Protein AF-A0A5B7JB09-F1 (afdb_monomer)

Solvent-accessible surface area (backbone atoms only — not comparable to full-atom values): 8933 Å² total; per-residue (Å²): 111,47,76,80,57,65,84,69,62,66,7,19,20,28,61,66,78,66,91,80,40,64,36,58,48,70,55,67,77,62,89,68,96,61,75,76,91,55,90,46,56,54,80,45,76,52,89,51,72,71,66,78,84,36,45,55,78,54,88,32,41,19,44,61,54,51,56,61,50,44,48,58,48,28,38,51,52,21,50,53,31,45,54,50,20,51,53,36,49,53,53,48,55,57,44,28,62,71,42,67,56,94,94,36,39,43,58,76,38,68,71,53,45,52,52,52,51,51,43,52,50,48,52,52,54,34,52,52,41,37,50,51,21,49,50,29,55,74,68,68,37,92,58,25,70,60,37,17,51,51,21,24,53,52,20,42,54,50,24,58,75,46,89

Radius of gyration: 22.45 Å; Cα contacts (8 Å, |Δi|>4): 204; chains: 1; bounding box: 53×42×62 Å

Foldseek 3Di:
DDACDDDDQQRDWDFDDDPPQPQWDWADFDDDPDPNVDTDIDIGGDVRDDDPVRTDDDGSCHSVVVLLVVLVVLLVVLVVLLVLLVVLLVVLVVQQCPDDDPRDGNCPDVVSVVLSVLSVVLSVVLVVLSVVLVVCSVVVNPCNSVSSVVSSVSSNVSSVVSD

Structure (mmCIF, N/CA/C/O backbone):
data_AF-A0A5B7JB09-F1
#
_entry.id   AF-A0A5B7JB09-F1
#
loop_
_atom_site.group_PDB
_atom_site.id
_atom_site.type_symbol
_atom_site.label_atom_id
_atom_site.label_alt_id
_atom_site.label_comp_id
_atom_site.label_asym_id
_atom_site.label_entity_id
_atom_site.label_seq_id
_atom_site.pdbx_PDB_ins_code
_atom_site.Cartn_x
_atom_site.Cartn_y
_atom_site.Cartn_z
_atom_site.occupancy
_atom_site.B_iso_or_equiv
_atom_site.auth_seq_id
_atom_site.auth_comp_id
_atom_site.auth_asym_id
_atom_site.auth_atom_id
_atom_site.pdbx_PDB_model_num
ATOM 1 N N . MET A 1 1 ? 11.828 -4.890 -14.920 1.00 96.81 1 MET A N 1
ATOM 2 C CA . MET A 1 1 ? 13.182 -4.344 -14.683 1.00 96.81 1 MET A CA 1
ATOM 3 C C . MET A 1 1 ? 14.190 -5.429 -15.004 1.00 96.81 1 MET A C 1
ATOM 5 O O . MET A 1 1 ? 14.079 -6.503 -14.429 1.00 96.81 1 MET A O 1
ATOM 9 N N . CYS A 1 2 ? 15.123 -5.179 -15.919 1.00 97.25 2 CYS A N 1
ATOM 10 C CA . CYS A 1 2 ? 16.160 -6.132 -16.330 1.00 97.25 2 CYS A CA 1
ATOM 11 C C . CYS A 1 2 ? 17.500 -5.409 -16.513 1.00 97.25 2 CYS A C 1
ATOM 13 O O . CYS A 1 2 ? 17.531 -4.186 -16.640 1.00 97.25 2 CYS A O 1
ATOM 15 N N . ARG A 1 3 ? 18.614 -6.144 -16.488 1.00 97.81 3 ARG A N 1
ATOM 16 C CA . ARG A 1 3 ? 19.945 -5.568 -16.709 1.00 97.81 3 ARG A CA 1
ATOM 17 C C . ARG A 1 3 ? 20.241 -5.515 -18.205 1.00 97.81 3 ARG A C 1
ATOM 19 O O . ARG A 1 3 ? 20.124 -6.538 -18.867 1.00 97.81 3 ARG A O 1
ATOM 26 N N . THR A 1 4 ? 20.632 -4.350 -18.704 1.00 97.38 4 THR A N 1
ATOM 27 C CA . THR A 1 4 ? 21.107 -4.167 -20.089 1.00 97.38 4 THR A CA 1
ATOM 28 C C . THR A 1 4 ? 22.538 -3.624 -20.140 1.00 97.38 4 THR A C 1
ATOM 30 O O . THR A 1 4 ? 23.240 -3.853 -21.115 1.00 97.38 4 THR A O 1
ATOM 33 N N . GLY A 1 5 ? 23.009 -2.993 -19.056 1.00 96.12 5 GLY A N 1
ATOM 34 C CA . GLY A 1 5 ? 24.381 -2.497 -18.922 1.00 96.12 5 GLY A CA 1
ATOM 35 C C . GLY A 1 5 ? 25.212 -3.230 -17.862 1.00 96.12 5 GLY A C 1
ATOM 36 O O . GLY A 1 5 ? 24.955 -4.381 -17.505 1.00 96.12 5 GLY A O 1
ATOM 37 N N . GLY A 1 6 ? 26.211 -2.524 -17.322 1.00 96.12 6 GLY A N 1
ATOM 38 C CA . GLY A 1 6 ? 27.115 -3.030 -16.284 1.00 96.12 6 GLY A CA 1
ATOM 39 C C . GLY A 1 6 ? 26.452 -3.295 -14.924 1.00 96.12 6 GLY A C 1
ATOM 40 O O . GLY A 1 6 ? 25.228 -3.273 -14.762 1.00 96.12 6 GLY A O 1
ATOM 41 N N . GLN A 1 7 ? 27.272 -3.565 -13.907 1.00 96.50 7 GLN A N 1
ATOM 42 C CA . GLN A 1 7 ? 26.787 -3.802 -12.545 1.00 96.50 7 GLN A CA 1
ATOM 43 C C . GLN A 1 7 ? 26.173 -2.539 -11.908 1.00 96.50 7 GLN A C 1
ATOM 45 O O . GLN A 1 7 ? 26.444 -1.408 -12.306 1.00 96.50 7 GLN A O 1
ATOM 50 N N . GLY A 1 8 ? 25.331 -2.746 -10.892 1.00 95.94 8 GLY A N 1
ATOM 51 C CA . GLY A 1 8 ? 24.698 -1.667 -10.129 1.00 95.94 8 GLY A CA 1
ATOM 52 C C . GLY A 1 8 ? 23.437 -1.059 -10.769 1.00 95.94 8 GLY A C 1
ATOM 53 O O . GLY A 1 8 ? 22.943 -1.573 -11.780 1.00 95.94 8 GLY A O 1
ATOM 54 N N . PRO A 1 9 ? 22.887 0.014 -10.158 1.00 96.88 9 PRO A N 1
ATOM 55 C CA . PRO A 1 9 ? 21.607 0.621 -10.546 1.00 96.88 9 PRO A CA 1
ATOM 56 C C . PRO A 1 9 ? 21.575 1.207 -11.961 1.00 96.88 9 PRO A C 1
ATOM 58 O O . PRO A 1 9 ? 20.558 1.100 -12.640 1.00 96.88 9 PRO A O 1
ATOM 61 N N . LYS A 1 10 ? 22.697 1.780 -12.421 1.00 96.75 10 LYS A N 1
ATOM 62 C CA . LYS A 1 10 ? 22.818 2.410 -13.750 1.00 96.75 10 LYS A CA 1
ATOM 63 C C . LYS A 1 10 ? 22.735 1.412 -14.911 1.00 96.75 10 LYS A C 1
ATOM 65 O O . LYS A 1 10 ? 22.532 1.822 -16.043 1.00 96.75 10 LYS A O 1
ATOM 70 N N . GLY A 1 11 ? 22.899 0.115 -14.643 1.00 97.56 11 GLY A N 1
ATOM 71 C CA . GLY A 1 11 ? 22.776 -0.936 -15.655 1.00 97.56 11 GLY A CA 1
ATOM 72 C C . GLY A 1 11 ? 21.367 -1.510 -15.808 1.00 97.56 11 GLY A C 1
ATOM 73 O O . GLY A 1 11 ? 21.202 -2.477 -16.548 1.00 97.56 11 GLY A O 1
ATOM 74 N N . ILE A 1 12 ? 20.368 -0.989 -15.082 1.00 98.50 12 ILE A N 1
ATOM 75 C CA . ILE A 1 12 ? 18.996 -1.516 -15.078 1.00 98.50 12 ILE A CA 1
ATOM 76 C C . ILE A 1 12 ? 18.100 -0.699 -16.007 1.00 98.50 12 ILE A C 1
ATOM 78 O O . ILE A 1 12 ? 18.045 0.521 -15.901 1.00 98.50 12 ILE A O 1
ATOM 82 N N . SER A 1 13 ? 17.313 -1.384 -16.829 1.00 98.38 13 SER A N 1
ATOM 83 C CA . SER A 1 13 ? 16.332 -0.807 -17.752 1.00 98.38 13 SER A CA 1
ATOM 84 C C . SER A 1 13 ? 14.913 -1.296 -17.438 1.00 98.38 13 SER A C 1
ATOM 86 O O . SER A 1 13 ? 14.705 -2.367 -16.849 1.00 98.38 13 SER A O 1
ATOM 88 N N . CYS A 1 14 ? 13.917 -0.488 -17.807 1.00 98.38 14 CYS A N 1
ATOM 89 C CA . CYS A 1 14 ? 12.506 -0.860 -17.757 1.00 98.38 14 CYS A CA 1
ATOM 90 C C . CYS A 1 14 ? 12.068 -1.307 -19.155 1.00 98.38 14 CYS A C 1
ATOM 92 O O . CYS A 1 14 ? 12.204 -0.542 -20.103 1.00 98.38 14 CYS A O 1
ATOM 94 N N . VAL A 1 15 ? 11.566 -2.535 -19.283 1.00 98.31 15 VAL A N 1
ATOM 95 C CA . VAL A 1 15 ? 11.165 -3.122 -20.569 1.00 98.31 15 VAL A CA 1
ATOM 96 C C . VAL A 1 15 ? 9.756 -3.678 -20.432 1.00 98.31 15 VAL A C 1
ATOM 98 O O . VAL A 1 15 ? 9.484 -4.442 -19.500 1.00 98.31 15 VAL A O 1
ATOM 101 N N . LEU A 1 16 ? 8.873 -3.281 -21.345 1.00 98.25 16 LEU A N 1
ATOM 102 C CA . LEU A 1 16 ? 7.534 -3.839 -21.483 1.00 98.25 16 LEU A CA 1
ATOM 103 C C . LEU A 1 16 ? 7.607 -5.188 -22.209 1.00 98.25 16 LEU A C 1
ATOM 105 O O . LEU A 1 16 ? 8.144 -5.277 -23.310 1.00 98.25 16 LEU A O 1
ATOM 109 N N . VAL A 1 17 ? 7.024 -6.231 -21.622 1.00 98.38 17 VAL A N 1
ATOM 110 C CA . VAL A 1 17 ? 6.913 -7.551 -22.259 1.00 98.38 17 VAL A CA 1
ATOM 111 C C . VAL A 1 17 ? 5.445 -7.932 -22.336 1.00 98.38 17 VAL A C 1
ATOM 113 O O . VAL A 1 17 ? 4.748 -7.941 -21.319 1.00 98.38 17 VAL A O 1
ATOM 116 N N . GLU A 1 18 ? 4.971 -8.219 -23.542 1.00 98.38 18 GLU A N 1
ATOM 117 C CA . GLU A 1 18 ? 3.579 -8.576 -23.780 1.00 98.38 18 GLU A CA 1
ATOM 118 C C . GLU A 1 18 ? 3.318 -10.038 -23.409 1.00 98.38 18 GLU A C 1
ATOM 120 O O . GLU A 1 18 ? 4.156 -10.928 -23.568 1.00 98.38 18 GLU A O 1
ATOM 125 N N . LYS A 1 19 ? 2.118 -10.322 -22.899 1.00 97.94 19 LYS A N 1
ATOM 126 C CA . LYS A 1 19 ? 1.724 -11.704 -22.631 1.00 97.94 19 LYS A CA 1
ATOM 127 C C . LYS A 1 19 ? 1.630 -12.466 -23.956 1.00 97.94 19 LYS A C 1
ATOM 129 O O . LYS A 1 19 ? 0.878 -12.069 -24.836 1.00 97.94 19 LYS A O 1
ATOM 134 N N . GLY A 1 20 ? 2.315 -13.604 -24.038 1.00 97.50 20 GLY A N 1
ATOM 135 C CA . GLY A 1 20 ? 2.352 -14.444 -25.239 1.00 97.50 20 GLY A CA 1
ATOM 136 C C . GLY A 1 20 ? 3.644 -14.315 -26.042 1.00 97.50 20 GLY A C 1
ATOM 137 O O . GLY A 1 20 ? 3.835 -15.092 -26.973 1.00 97.50 20 GLY A O 1
ATOM 138 N N . THR A 1 21 ? 4.552 -13.402 -25.670 1.00 98.50 21 THR A N 1
ATOM 139 C CA . THR A 1 21 ? 5.899 -13.361 -26.250 1.00 98.50 21 THR A CA 1
ATOM 140 C C . THR A 1 21 ? 6.590 -14.726 -26.085 1.00 98.50 21 THR A C 1
ATOM 142 O O . THR A 1 21 ? 6.640 -15.242 -24.965 1.00 98.50 21 THR A O 1
ATOM 145 N N . PRO A 1 22 ? 7.125 -15.335 -27.162 1.00 98.56 22 PRO A N 1
ATOM 146 C CA . PRO A 1 22 ? 7.878 -16.583 -27.061 1.00 98.56 22 PRO A CA 1
ATOM 147 C C . PRO A 1 22 ? 9.023 -16.461 -26.052 1.00 98.56 22 PRO A C 1
ATOM 149 O O . PRO A 1 22 ? 9.743 -15.466 -26.061 1.00 98.56 22 PRO A O 1
ATOM 152 N N . GLY A 1 23 ? 9.167 -17.457 -25.175 1.00 98.25 23 GLY A N 1
ATOM 153 C CA . GLY A 1 23 ? 10.137 -17.437 -24.076 1.00 98.25 23 GLY A CA 1
ATOM 154 C C . GLY A 1 23 ? 9.622 -16.837 -22.761 1.00 98.25 23 GLY A C 1
ATOM 155 O O . GLY A 1 23 ? 10.290 -16.966 -21.739 1.00 98.25 23 GLY A O 1
ATOM 156 N N . LEU A 1 24 ? 8.431 -16.222 -22.740 1.00 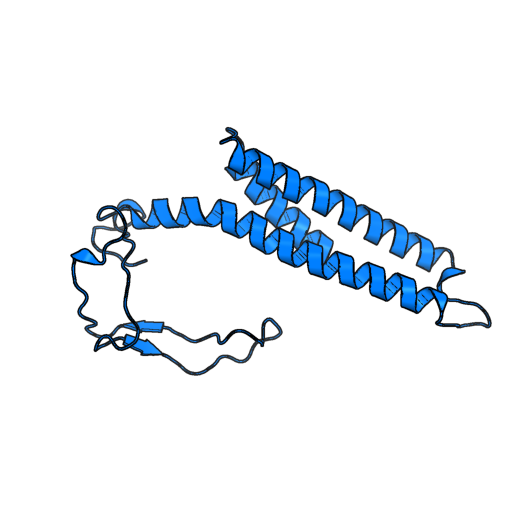98.69 24 LEU A N 1
ATOM 157 C CA . LEU A 1 24 ? 7.747 -15.811 -21.508 1.00 98.69 24 LEU A CA 1
ATOM 158 C C . LEU A 1 24 ? 6.837 -16.935 -20.997 1.00 98.69 24 LEU A C 1
ATOM 160 O O . LEU A 1 24 ? 5.905 -17.357 -21.684 1.00 98.69 24 LEU A O 1
ATOM 164 N N . SER A 1 25 ? 7.037 -17.366 -19.752 1.00 98.38 25 SER A N 1
ATOM 165 C CA . SER A 1 25 ? 6.182 -18.361 -19.097 1.00 98.38 25 SER A CA 1
ATOM 166 C C . SER A 1 25 ? 5.887 -18.016 -17.631 1.00 98.38 25 SER A C 1
ATOM 168 O O . SER A 1 25 ? 6.426 -17.062 -17.062 1.00 98.38 25 SER A O 1
ATOM 170 N N . PHE A 1 26 ? 4.963 -18.762 -17.017 1.00 98.50 26 PHE A N 1
ATOM 171 C CA . PHE A 1 26 ? 4.510 -18.525 -15.645 1.00 98.50 26 PHE A CA 1
ATOM 172 C C . PHE A 1 26 ? 4.528 -19.811 -14.825 1.00 98.50 26 PHE A C 1
ATOM 174 O O . PHE A 1 26 ? 4.032 -20.846 -15.2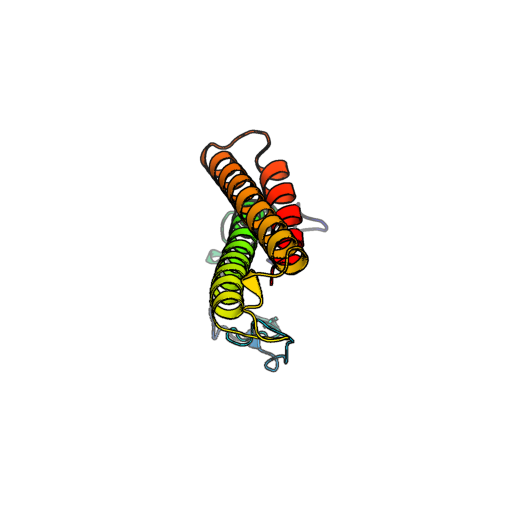69 1.00 98.50 26 PHE A O 1
ATOM 181 N N . GLY A 1 27 ? 5.022 -19.716 -13.591 1.00 98.00 27 GLY A N 1
ATOM 182 C CA . GLY A 1 27 ? 5.006 -20.823 -12.639 1.00 98.00 27 GLY A CA 1
ATOM 183 C C . GLY A 1 27 ? 3.609 -21.156 -12.094 1.00 98.00 27 GLY A C 1
ATOM 184 O O . GLY A 1 27 ? 2.573 -20.605 -12.499 1.00 98.00 27 GLY A O 1
ATOM 185 N N . LYS A 1 28 ? 3.582 -22.059 -11.107 1.00 97.94 28 LYS A N 1
ATOM 186 C CA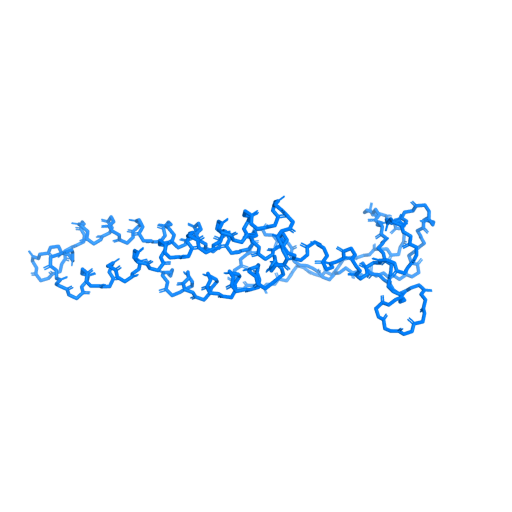 . LYS A 1 28 ? 2.356 -22.415 -10.378 1.00 97.94 28 LYS A CA 1
ATOM 187 C C . LYS A 1 28 ? 1.771 -21.209 -9.632 1.00 97.94 28 LYS A C 1
ATOM 189 O O . LYS A 1 28 ? 2.467 -20.246 -9.317 1.00 97.94 28 LYS A O 1
ATOM 194 N N . LYS A 1 29 ? 0.473 -21.277 -9.323 1.00 98.06 29 LYS A N 1
ATOM 195 C CA . LYS A 1 29 ? -0.184 -20.306 -8.435 1.00 98.06 29 LYS A CA 1
ATOM 196 C C . LYS A 1 29 ? 0.232 -20.577 -6.991 1.00 98.06 29 LYS A C 1
ATOM 198 O O . LYS A 1 29 ? -0.059 -21.650 -6.468 1.00 98.06 29 LYS A O 1
ATOM 203 N N . GLU A 1 30 ? 0.861 -19.596 -6.356 1.00 98.19 30 GLU A N 1
ATOM 204 C CA . GLU A 1 30 ? 1.324 -19.728 -4.977 1.00 98.19 30 GLU A CA 1
ATOM 205 C C . GLU A 1 30 ? 0.170 -19.676 -3.970 1.00 98.19 30 GLU A C 1
ATOM 207 O O . GLU A 1 30 ? -0.782 -18.896 -4.117 1.00 98.19 30 GLU A O 1
ATOM 212 N N . LYS A 1 31 ? 0.282 -20.501 -2.921 1.00 98.00 31 LYS A N 1
ATOM 213 C CA . LYS A 1 31 ? -0.584 -20.447 -1.737 1.00 98.00 31 LYS A CA 1
ATOM 214 C C . LYS A 1 31 ? -0.022 -19.407 -0.769 1.00 98.00 31 LYS A C 1
ATOM 216 O O . LYS A 1 31 ? 1.174 -19.402 -0.502 1.00 98.00 31 LYS A O 1
ATOM 221 N N . LYS A 1 32 ? -0.883 -18.524 -0.263 1.00 98.06 32 LYS A N 1
ATOM 222 C CA . LYS A 1 32 ? -0.509 -17.378 0.576 1.00 98.06 32 LYS A CA 1
ATOM 223 C C . LYS A 1 32 ? -1.410 -17.309 1.807 1.00 98.06 32 LYS A C 1
ATOM 225 O O . LYS A 1 32 ? -2.507 -17.857 1.789 1.00 98.06 32 LYS A O 1
ATOM 230 N N . VAL A 1 33 ? -0.960 -16.603 2.844 1.00 98.06 33 VAL A N 1
ATOM 231 C CA . VAL A 1 33 ? -1.765 -16.332 4.051 1.00 98.06 33 VAL A CA 1
ATOM 232 C C . VAL A 1 33 ? -2.965 -15.436 3.718 1.00 98.06 33 VAL A C 1
ATOM 234 O O . VAL A 1 33 ? -4.101 -15.759 4.048 1.00 98.06 33 VAL A O 1
ATOM 237 N N . GLY A 1 34 ? -2.722 -14.331 3.010 1.00 96.56 34 GLY A N 1
ATOM 238 C CA . GLY A 1 34 ? -3.739 -13.370 2.589 1.00 96.56 34 GLY A CA 1
ATOM 239 C C . GLY A 1 34 ? -3.546 -12.935 1.139 1.00 96.56 34 GLY A C 1
ATOM 240 O O . GLY A 1 34 ? -2.784 -13.546 0.387 1.00 96.56 34 GLY A O 1
ATOM 241 N N . TRP A 1 35 ? -4.245 -11.866 0.735 1.00 97.44 35 TRP A N 1
ATOM 242 C CA . TRP A 1 35 ? -4.184 -11.349 -0.641 1.00 97.44 35 TRP A CA 1
ATOM 243 C C . TRP A 1 35 ? -4.513 -12.456 -1.672 1.00 97.44 35 TRP A C 1
ATOM 245 O O . TRP A 1 35 ? -3.879 -12.598 -2.715 1.00 97.44 35 TRP A O 1
ATOM 255 N N . ASN A 1 36 ? -5.501 -13.301 -1.361 1.00 97.88 36 ASN A N 1
ATOM 256 C CA . ASN A 1 36 ? -5.815 -14.505 -2.142 1.00 97.88 36 ASN A CA 1
ATOM 257 C C . ASN A 1 36 ? -6.536 -14.216 -3.468 1.00 97.88 36 ASN A C 1
ATOM 259 O O . ASN A 1 36 ? -6.467 -15.030 -4.393 1.00 97.88 36 ASN A O 1
ATOM 263 N N . SER A 1 37 ? -7.177 -13.048 -3.576 1.00 97.94 37 SER A N 1
ATOM 264 C CA . SER A 1 37 ? -7.855 -12.590 -4.793 1.00 97.94 37 SER A CA 1
ATOM 265 C C . SER A 1 37 ? -6.892 -12.291 -5.942 1.00 97.94 37 SER A C 1
ATOM 267 O O . SER A 1 37 ? -7.301 -12.363 -7.097 1.00 97.94 37 SER A O 1
ATOM 269 N N . GLN A 1 38 ? -5.608 -12.030 -5.661 1.00 97.06 38 GLN A N 1
ATOM 270 C CA . GLN A 1 38 ? -4.609 -11.795 -6.703 1.00 97.06 38 GLN A CA 1
ATOM 271 C C . GLN A 1 38 ? -3.745 -13.045 -6.959 1.00 97.06 38 GLN A C 1
ATOM 273 O O . GLN A 1 38 ? -3.212 -13.654 -6.016 1.00 97.06 38 GLN A O 1
ATOM 278 N N . PRO A 1 39 ? -3.588 -13.469 -8.226 1.00 97.50 39 PRO A N 1
ATOM 279 C CA . PRO A 1 39 ? -2.714 -14.578 -8.570 1.00 97.50 39 PRO A CA 1
ATOM 280 C C . PRO A 1 39 ? -1.250 -14.160 -8.408 1.00 97.50 39 PRO A C 1
ATOM 282 O O . PRO A 1 39 ? -0.777 -13.244 -9.067 1.00 97.50 39 PRO A O 1
ATOM 285 N N . THR A 1 40 ? -0.520 -14.877 -7.560 1.00 98.31 40 THR A N 1
ATOM 286 C CA . THR A 1 40 ? 0.930 -14.705 -7.402 1.00 98.31 40 THR A CA 1
ATOM 287 C C . THR A 1 40 ? 1.610 -15.912 -8.020 1.00 98.31 40 THR A C 1
ATOM 289 O O . THR A 1 40 ? 1.228 -17.044 -7.714 1.00 98.31 40 THR A O 1
ATOM 292 N N . ARG A 1 41 ? 2.545 -15.666 -8.938 1.00 98.31 41 ARG A N 1
ATOM 293 C CA . ARG A 1 41 ? 3.268 -16.680 -9.712 1.00 98.31 41 ARG A CA 1
ATOM 294 C C . ARG A 1 41 ? 4.665 -16.160 -10.019 1.00 98.31 41 ARG A C 1
ATOM 296 O O . ARG A 1 41 ? 4.847 -14.949 -10.134 1.00 98.31 41 ARG A O 1
ATOM 303 N N . MET A 1 42 ? 5.618 -17.064 -10.214 1.00 97.94 42 MET A N 1
ATOM 304 C CA . MET A 1 42 ? 6.882 -16.704 -10.858 1.00 97.94 42 MET A CA 1
ATOM 305 C C . MET A 1 42 ? 6.629 -16.297 -12.313 1.00 97.94 42 MET A C 1
ATOM 307 O O . MET A 1 42 ? 5.805 -16.920 -12.988 1.00 97.94 42 MET A O 1
ATOM 311 N N . VAL A 1 43 ? 7.345 -15.275 -12.779 1.00 98.31 43 VAL A N 1
ATOM 312 C CA . VAL A 1 43 ? 7.413 -14.880 -14.191 1.00 98.31 43 VAL A CA 1
ATOM 313 C C . VAL A 1 43 ? 8.795 -15.272 -14.696 1.00 98.31 43 VAL A C 1
ATOM 315 O O . VAL A 1 43 ? 9.793 -14.869 -14.101 1.00 98.31 43 VAL A O 1
ATOM 318 N N . ILE A 1 44 ? 8.842 -16.100 -15.734 1.00 98.62 44 ILE A N 1
ATOM 319 C CA . ILE A 1 44 ? 10.057 -16.758 -16.221 1.00 98.62 44 ILE A CA 1
ATOM 320 C C . ILE A 1 44 ? 10.328 -16.276 -17.647 1.00 98.62 44 ILE A C 1
ATOM 322 O O . ILE A 1 44 ? 9.399 -16.170 -18.449 1.00 98.62 44 ILE A O 1
ATOM 326 N N . PHE A 1 45 ? 11.593 -15.979 -17.940 1.00 98.56 45 PHE A N 1
ATOM 327 C CA . PHE A 1 45 ? 12.061 -15.528 -19.248 1.00 98.56 45 PHE A CA 1
ATOM 328 C C . PHE A 1 45 ? 13.200 -16.444 -19.710 1.00 98.56 45 PHE A C 1
ATOM 330 O O . PHE A 1 45 ? 14.259 -16.458 -19.087 1.00 98.56 45 PHE A O 1
ATOM 337 N N . GLU A 1 46 ? 12.987 -17.180 -20.797 1.00 98.44 46 GLU A N 1
ATOM 338 C CA . GLU A 1 46 ? 13.956 -18.088 -21.425 1.00 98.44 46 GLU A CA 1
ATOM 339 C C . GLU A 1 46 ? 14.072 -17.721 -22.905 1.00 98.44 46 GLU A C 1
ATOM 341 O O . GLU A 1 46 ? 13.113 -17.883 -23.655 1.00 98.44 46 GLU A O 1
ATOM 346 N N . ASP A 1 47 ? 15.202 -17.133 -23.310 1.00 97.88 47 ASP A N 1
ATOM 347 C CA . ASP A 1 47 ? 15.428 -16.618 -24.673 1.00 97.88 47 ASP A CA 1
ATOM 348 C C . ASP A 1 47 ? 14.270 -15.750 -25.219 1.00 97.88 47 ASP A C 1
ATOM 350 O O . ASP A 1 47 ? 13.950 -15.736 -26.411 1.00 97.88 47 ASP A O 1
ATOM 354 N N . CYS A 1 48 ? 13.642 -14.986 -24.318 1.00 98.12 48 CYS A N 1
ATOM 355 C CA . CYS A 1 48 ? 12.473 -14.158 -24.596 1.00 98.12 48 CYS A CA 1
ATOM 356 C C . CYS A 1 48 ? 12.850 -12.916 -25.420 1.00 98.12 48 CYS A C 1
ATOM 358 O O . CYS A 1 48 ? 13.306 -11.907 -24.876 1.00 98.12 48 CYS A O 1
ATOM 360 N N . ARG A 1 49 ? 12.647 -12.971 -26.742 1.00 97.94 49 ARG A N 1
ATOM 361 C CA . ARG A 1 49 ? 12.945 -11.857 -27.659 1.00 97.94 49 ARG A CA 1
ATOM 362 C C . ARG A 1 49 ? 11.878 -10.766 -27.577 1.00 97.94 49 ARG A C 1
ATOM 364 O O . ARG A 1 49 ? 10.701 -11.031 -27.797 1.00 97.94 49 ARG A O 1
ATOM 371 N N . VAL A 1 50 ? 12.303 -9.530 -27.321 1.00 98.06 50 VAL A N 1
ATOM 372 C CA . VAL A 1 50 ? 11.428 -8.355 -27.178 1.00 98.06 50 VAL A CA 1
ATOM 373 C C . VAL A 1 50 ? 11.982 -7.201 -28.027 1.00 98.06 50 VAL A C 1
ATOM 375 O O . VAL A 1 50 ? 13.202 -7.016 -28.045 1.00 98.06 50 VAL A O 1
ATOM 378 N N . PRO A 1 51 ? 11.141 -6.417 -28.729 1.00 97.31 51 PRO A N 1
ATOM 379 C CA . PRO A 1 51 ? 11.600 -5.251 -29.481 1.00 97.31 51 PRO A CA 1
ATOM 380 C C . PRO A 1 51 ? 12.289 -4.211 -28.588 1.00 97.31 51 PRO A C 1
ATOM 382 O O . PRO A 1 51 ? 11.806 -3.899 -27.501 1.00 97.31 51 PRO A O 1
ATOM 385 N N . ALA A 1 52 ? 13.374 -3.599 -29.070 1.00 96.81 52 ALA A N 1
ATOM 386 C CA . ALA A 1 52 ? 14.058 -2.519 -28.348 1.00 96.81 52 ALA A CA 1
ATOM 387 C C . ALA A 1 52 ? 13.152 -1.291 -28.114 1.00 96.81 52 ALA A C 1
ATOM 389 O O . ALA A 1 52 ? 13.323 -0.570 -27.135 1.00 96.81 52 ALA A O 1
ATOM 390 N N . SER A 1 53 ? 12.141 -1.093 -28.967 1.00 97.69 53 SER A N 1
ATOM 391 C CA . SER A 1 53 ? 11.109 -0.061 -28.809 1.00 97.69 53 SER A CA 1
ATOM 392 C C . SER A 1 53 ? 10.253 -0.223 -27.549 1.00 97.69 53 SER A C 1
ATOM 394 O O . SER A 1 53 ? 9.580 0.723 -27.156 1.00 97.69 53 SER A O 1
ATOM 396 N N . ASN A 1 54 ? 10.274 -1.391 -26.898 1.00 98.12 54 ASN A N 1
ATOM 397 C CA . ASN A 1 54 ? 9.544 -1.631 -25.653 1.00 98.12 54 ASN A CA 1
ATOM 398 C C . ASN A 1 54 ? 10.291 -1.128 -24.407 1.00 98.12 54 ASN A C 1
ATOM 400 O O . ASN A 1 54 ? 9.810 -1.313 -23.283 1.00 98.12 54 ASN A O 1
ATOM 404 N N . ILE A 1 55 ? 11.470 -0.520 -24.572 1.00 97.81 55 ILE A N 1
ATOM 405 C CA . ILE A 1 55 ? 12.149 0.175 -23.479 1.00 97.81 55 ILE A CA 1
ATOM 406 C C . ILE A 1 55 ? 11.308 1.389 -23.072 1.00 97.81 55 ILE A C 1
ATOM 408 O O . ILE A 1 55 ? 10.977 2.247 -23.886 1.00 97.81 55 ILE A O 1
ATOM 412 N N . ILE A 1 56 ? 10.974 1.462 -21.784 1.00 97.69 56 ILE A N 1
ATOM 413 C CA . ILE A 1 56 ? 10.279 2.605 -21.194 1.00 97.69 56 ILE A CA 1
ATOM 414 C C . ILE A 1 56 ? 11.330 3.577 -20.659 1.00 97.69 56 ILE A C 1
ATOM 416 O O . ILE A 1 56 ? 12.066 3.248 -19.724 1.00 97.69 56 ILE A O 1
ATOM 420 N N . GLY A 1 57 ? 11.365 4.783 -21.228 1.00 96.06 57 GLY A N 1
ATOM 421 C CA . GLY A 1 57 ? 12.421 5.765 -20.975 1.00 96.06 57 GLY A CA 1
ATOM 422 C C . GLY A 1 57 ? 13.677 5.453 -21.789 1.00 96.06 57 GLY A C 1
ATOM 423 O O . GLY A 1 57 ? 13.587 4.938 -22.900 1.00 96.06 57 GLY A O 1
ATOM 424 N N . SER A 1 58 ? 14.851 5.767 -21.246 1.00 96.81 58 SER A N 1
ATOM 425 C CA . SER A 1 58 ? 16.135 5.400 -21.854 1.00 96.81 58 SER A CA 1
ATOM 426 C C . SER A 1 58 ? 16.753 4.170 -21.194 1.00 96.81 58 SER A C 1
ATOM 428 O O . SER A 1 58 ? 16.462 3.830 -20.041 1.00 96.81 58 SER A O 1
ATOM 430 N N . GLU A 1 59 ? 17.669 3.526 -21.912 1.00 97.06 59 GLU A N 1
ATOM 431 C CA . GLU A 1 59 ? 18.498 2.467 -21.351 1.00 97.06 59 GLU A CA 1
ATOM 432 C C . GLU A 1 59 ? 19.224 2.941 -20.073 1.00 97.06 59 GLU A C 1
ATOM 434 O O . GLU A 1 59 ? 19.692 4.077 -19.987 1.00 97.06 59 GLU A O 1
ATOM 439 N N . GLY A 1 60 ? 19.267 2.094 -19.040 1.00 96.88 60 GLY A N 1
ATOM 440 C CA . GLY A 1 60 ? 19.897 2.402 -17.750 1.00 96.88 60 GLY A CA 1
ATOM 441 C C . GLY A 1 60 ? 19.050 3.252 -16.789 1.00 96.88 60 GLY A C 1
ATOM 442 O O . GLY A 1 60 ? 19.456 3.479 -15.646 1.00 96.88 60 GLY A O 1
ATOM 443 N N . GLN A 1 61 ? 17.855 3.703 -17.195 1.00 97.44 61 GLN A N 1
ATOM 444 C CA . GLN A 1 61 ? 16.959 4.502 -16.342 1.00 97.44 61 GLN A CA 1
ATOM 445 C C . GLN A 1 61 ? 15.976 3.677 -15.496 1.00 97.44 61 GLN A C 1
ATOM 447 O O . GLN A 1 61 ? 15.222 4.238 -14.695 1.00 97.44 61 GLN A O 1
ATOM 452 N N . GLY A 1 62 ? 15.972 2.351 -15.626 1.00 97.38 62 GLY A N 1
ATOM 453 C CA . GLY A 1 62 ? 14.987 1.472 -14.994 1.00 97.38 62 GLY A CA 1
ATOM 454 C C . GLY A 1 62 ? 14.952 1.587 -13.470 1.00 97.38 62 GLY A C 1
ATOM 455 O O . GLY A 1 62 ? 13.873 1.624 -12.881 1.00 97.38 62 GLY A O 1
ATOM 456 N N . PHE A 1 63 ? 16.110 1.718 -12.817 1.00 96.31 63 PHE A N 1
ATOM 457 C CA . PHE A 1 63 ? 16.148 1.886 -11.361 1.00 96.31 63 PHE A CA 1
ATOM 458 C C . PHE A 1 63 ? 15.511 3.208 -10.907 1.00 96.31 63 PHE A C 1
ATOM 460 O O . PHE A 1 63 ? 14.735 3.222 -9.954 1.00 96.31 63 PHE A O 1
ATOM 467 N N . ASN A 1 64 ? 15.761 4.307 -11.622 1.00 94.44 64 ASN A N 1
ATOM 468 C CA . ASN A 1 64 ? 15.161 5.606 -11.308 1.00 94.44 64 ASN A CA 1
ATOM 469 C C . ASN A 1 64 ? 13.638 5.574 -11.483 1.00 94.44 64 ASN A C 1
ATOM 471 O O . ASN A 1 64 ? 12.911 6.108 -10.647 1.00 94.44 64 ASN A O 1
ATOM 475 N N . ILE A 1 65 ? 13.152 4.901 -12.531 1.00 95.88 65 ILE A N 1
ATOM 476 C CA . ILE A 1 65 ? 11.717 4.677 -12.749 1.00 95.88 65 ILE A CA 1
ATOM 477 C C . ILE A 1 65 ? 11.115 3.883 -11.578 1.00 95.88 65 ILE A C 1
ATOM 479 O O . ILE A 1 65 ? 10.091 4.292 -11.030 1.00 95.88 65 ILE A O 1
ATOM 483 N N . ALA A 1 66 ? 11.768 2.798 -11.138 1.00 94.94 66 ALA A N 1
ATOM 484 C CA . ALA A 1 66 ? 11.319 2.024 -9.975 1.00 94.94 66 ALA A CA 1
ATOM 485 C C . ALA A 1 66 ? 11.248 2.882 -8.703 1.00 94.94 66 ALA A C 1
ATOM 487 O O . ALA A 1 66 ? 10.262 2.811 -7.970 1.00 94.94 66 ALA A O 1
ATOM 488 N N . MET A 1 67 ? 12.268 3.705 -8.442 1.00 91.31 67 MET A N 1
ATOM 489 C CA . MET A 1 67 ? 12.312 4.555 -7.248 1.00 91.31 67 MET A CA 1
ATOM 490 C C . MET A 1 67 ? 11.236 5.639 -7.261 1.00 91.31 67 MET A C 1
ATOM 492 O O . MET A 1 67 ? 10.594 5.858 -6.235 1.00 91.31 67 MET A O 1
ATOM 496 N N . LYS A 1 68 ? 10.960 6.250 -8.420 1.00 88.75 68 LYS A N 1
ATOM 497 C CA . LYS A 1 68 ? 9.836 7.189 -8.566 1.00 88.75 68 LYS A CA 1
ATOM 498 C C . LYS A 1 68 ? 8.492 6.509 -8.294 1.00 88.75 68 LYS A C 1
ATOM 500 O O . LYS A 1 68 ? 7.670 7.050 -7.558 1.00 88.75 68 LYS A O 1
ATOM 505 N N . GLY A 1 69 ? 8.293 5.295 -8.811 1.00 93.00 69 GLY A N 1
ATOM 506 C CA . GLY A 1 69 ? 7.083 4.510 -8.544 1.00 93.00 69 GLY A CA 1
ATOM 507 C C . GLY A 1 69 ? 6.915 4.111 -7.072 1.00 93.00 69 GLY A C 1
ATOM 508 O O . GLY A 1 69 ? 5.789 3.982 -6.588 1.00 93.00 69 GLY A O 1
ATOM 509 N N . LEU A 1 70 ? 8.016 3.951 -6.330 1.00 95.38 70 LEU A N 1
ATOM 510 C CA . LEU A 1 70 ? 7.986 3.469 -4.949 1.00 95.38 70 LEU A CA 1
ATOM 511 C C . LEU A 1 70 ? 7.360 4.473 -3.970 1.00 95.38 70 LEU A C 1
ATOM 513 O O . LEU A 1 70 ? 6.698 4.046 -3.026 1.00 95.38 70 LEU A O 1
ATOM 517 N N . ASN A 1 71 ? 7.518 5.781 -4.189 1.00 94.00 71 ASN A N 1
ATOM 518 C CA . ASN A 1 71 ? 6.898 6.798 -3.329 1.00 94.00 71 ASN A CA 1
ATOM 519 C C . ASN A 1 71 ? 5.366 6.719 -3.388 1.00 94.00 71 ASN A C 1
ATOM 521 O O . ASN A 1 71 ? 4.717 6.585 -2.350 1.00 94.00 71 ASN A O 1
ATOM 525 N N . GLY A 1 72 ? 4.798 6.667 -4.597 1.00 95.50 72 GLY A N 1
ATOM 526 C CA . GLY A 1 72 ? 3.362 6.435 -4.780 1.00 95.50 72 GLY A CA 1
ATOM 527 C C . GLY A 1 72 ? 2.924 5.069 -4.242 1.00 95.50 72 GLY A C 1
ATOM 528 O O . GLY A 1 72 ? 1.930 4.965 -3.528 1.00 95.50 72 GLY A O 1
ATOM 529 N N . GLY A 1 73 ? 3.709 4.016 -4.495 1.00 97.75 73 GLY A N 1
ATOM 530 C CA . GLY A 1 73 ? 3.435 2.673 -3.975 1.00 97.75 73 GLY A CA 1
ATOM 531 C C . GLY A 1 73 ? 3.350 2.611 -2.444 1.00 97.75 73 GLY A C 1
ATOM 532 O O . GLY A 1 73 ? 2.467 1.945 -1.905 1.00 97.75 73 GLY A O 1
ATOM 533 N N . ARG A 1 74 ? 4.224 3.341 -1.739 1.00 98.50 74 ARG A N 1
ATOM 534 C CA . ARG A 1 74 ? 4.245 3.458 -0.270 1.00 98.50 74 ARG A CA 1
ATOM 535 C C . ARG A 1 74 ? 2.973 4.103 0.281 1.00 98.50 74 ARG A C 1
ATOM 537 O O . ARG A 1 74 ? 2.391 3.570 1.224 1.00 98.50 74 ARG A O 1
ATOM 544 N N . ILE A 1 75 ? 2.523 5.199 -0.325 1.00 98.44 75 ILE A N 1
ATOM 545 C CA . ILE A 1 75 ? 1.263 5.862 0.042 1.00 98.44 75 ILE A CA 1
ATOM 546 C C . ILE A 1 75 ? 0.072 4.938 -0.224 1.00 98.44 75 ILE A C 1
ATOM 548 O O . ILE A 1 75 ? -0.817 4.810 0.620 1.00 98.44 75 ILE A O 1
ATOM 552 N N . ASN A 1 76 ? 0.067 4.250 -1.366 1.00 98.44 76 ASN A N 1
ATOM 553 C CA . ASN A 1 76 ? -1.042 3.386 -1.759 1.00 98.44 76 ASN A CA 1
ATOM 554 C C . ASN A 1 76 ? -1.196 2.190 -0.812 1.00 98.44 76 ASN A C 1
ATOM 556 O O . ASN A 1 76 ? -2.300 1.932 -0.338 1.00 98.44 76 ASN A O 1
ATOM 560 N N . ILE A 1 77 ? -0.104 1.494 -0.469 1.00 98.56 77 ILE A N 1
ATOM 561 C CA . ILE A 1 77 ? -0.187 0.360 0.463 1.00 98.56 77 ILE A CA 1
ATOM 562 C C . ILE A 1 77 ? -0.566 0.809 1.880 1.00 98.56 77 ILE A C 1
ATOM 564 O O . ILE A 1 77 ? -1.370 0.144 2.530 1.00 98.56 77 ILE A O 1
ATOM 568 N N . ALA A 1 78 ? -0.062 1.962 2.335 1.00 98.62 78 ALA A N 1
ATOM 569 C CA . ALA A 1 78 ? -0.476 2.562 3.602 1.00 98.62 78 ALA A CA 1
ATOM 570 C C . ALA A 1 78 ? -1.980 2.880 3.606 1.00 98.62 78 ALA A C 1
ATOM 572 O O . ALA A 1 78 ? -2.679 2.598 4.575 1.00 98.62 78 ALA A O 1
ATOM 573 N N . SER A 1 79 ? -2.499 3.397 2.492 1.00 98.81 79 SER A N 1
ATOM 574 C CA . SER A 1 79 ? -3.925 3.692 2.327 1.00 98.81 79 SER A CA 1
ATOM 575 C C . SER A 1 79 ? -4.785 2.424 2.350 1.00 98.81 79 SER A C 1
ATOM 577 O O . SER A 1 79 ? -5.847 2.423 2.972 1.00 98.81 79 SER A O 1
ATOM 579 N N . CYS A 1 80 ? -4.322 1.320 1.748 1.00 98.62 80 CYS A N 1
ATOM 580 C CA . CYS A 1 80 ? -4.991 0.020 1.863 1.00 98.62 80 CYS A CA 1
ATOM 581 C C . CYS A 1 80 ? -5.057 -0.460 3.321 1.00 98.62 80 CYS A C 1
ATOM 583 O O . CYS A 1 80 ? -6.116 -0.896 3.771 1.00 98.62 80 CYS A O 1
ATOM 585 N N . SER A 1 81 ? -3.951 -0.354 4.067 1.00 98.62 81 SER A N 1
ATOM 586 C CA . SER A 1 81 ? -3.915 -0.704 5.493 1.00 98.62 81 SER A CA 1
ATOM 587 C C . SER A 1 81 ? -4.869 0.159 6.322 1.00 98.62 81 SER A C 1
ATOM 589 O O . SER A 1 81 ? -5.601 -0.377 7.149 1.00 98.62 81 SER A O 1
ATOM 591 N N . LEU A 1 82 ? -4.922 1.467 6.055 1.00 98.75 82 LEU A N 1
ATOM 592 C CA . LEU A 1 82 ? -5.854 2.384 6.709 1.00 98.75 82 LEU A CA 1
ATOM 593 C C . LEU A 1 82 ? -7.318 2.012 6.448 1.00 98.75 82 LEU A C 1
ATOM 595 O O . LEU A 1 82 ? -8.124 2.033 7.374 1.00 98.75 82 LEU A O 1
ATOM 599 N N . GLY A 1 83 ? -7.665 1.675 5.203 1.00 98.69 83 GLY A N 1
ATOM 600 C CA . GLY A 1 83 ? -9.020 1.248 4.852 1.00 98.69 83 GLY A CA 1
ATOM 601 C C . GLY A 1 83 ? -9.440 -0.015 5.607 1.00 98.69 83 GLY A C 1
ATOM 602 O O . GLY A 1 83 ? -10.533 -0.059 6.165 1.00 98.69 83 GLY A O 1
ATOM 603 N N . ALA A 1 84 ? -8.545 -1.005 5.690 1.00 98.62 84 ALA A N 1
ATOM 604 C CA . ALA A 1 84 ? -8.786 -2.218 6.466 1.00 98.62 84 ALA A CA 1
ATOM 605 C C . ALA A 1 84 ? -8.969 -1.915 7.964 1.00 98.62 84 ALA A C 1
ATOM 607 O O . ALA A 1 84 ? -9.950 -2.355 8.551 1.00 98.62 84 ALA A O 1
ATOM 608 N N . ALA A 1 85 ? -8.087 -1.111 8.566 1.00 98.69 85 ALA A N 1
ATOM 609 C CA . ALA A 1 85 ? -8.184 -0.750 9.982 1.00 98.69 85 ALA A CA 1
ATOM 610 C C . ALA A 1 85 ? -9.453 0.049 10.315 1.00 98.69 85 ALA A C 1
ATOM 612 O O . ALA A 1 85 ? -10.070 -0.193 11.351 1.00 98.69 85 ALA A O 1
ATOM 613 N N . GLN A 1 86 ? -9.873 0.966 9.434 1.00 98.69 86 GLN A N 1
ATOM 614 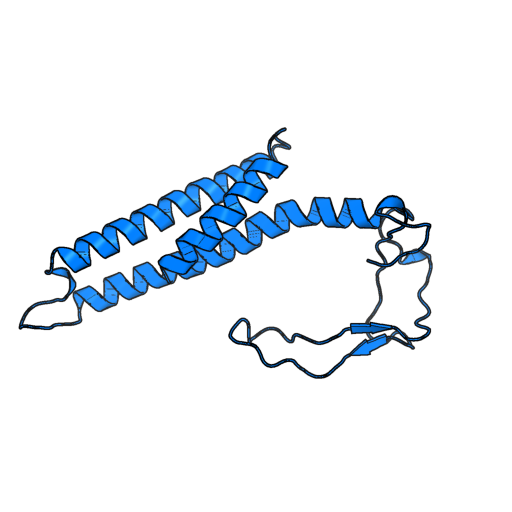C CA . GLN A 1 86 ? -11.132 1.699 9.588 1.00 98.69 86 GLN A CA 1
ATOM 615 C C . GLN A 1 86 ? -12.335 0.743 9.589 1.00 98.69 86 GLN A C 1
ATOM 617 O O . GLN A 1 86 ? -13.180 0.827 10.476 1.00 98.69 86 GLN A O 1
ATOM 622 N N . ALA A 1 87 ? -12.385 -0.200 8.645 1.00 98.69 87 ALA A N 1
ATOM 623 C CA . ALA A 1 87 ? -13.453 -1.196 8.608 1.00 98.69 87 ALA A CA 1
ATOM 624 C C . ALA A 1 87 ? -13.436 -2.103 9.855 1.00 98.69 87 ALA A C 1
ATOM 626 O O . ALA A 1 87 ? -14.490 -2.420 10.404 1.00 98.69 87 ALA A O 1
ATOM 627 N N . SER A 1 88 ? -12.249 -2.482 10.343 1.00 98.56 88 SER A N 1
ATOM 628 C CA . SER A 1 88 ? -12.106 -3.294 11.557 1.00 98.56 88 SER A CA 1
ATOM 629 C C . SER A 1 88 ? -12.645 -2.588 12.801 1.00 98.56 88 SER A C 1
ATOM 631 O O . SER A 1 88 ? -13.383 -3.203 13.571 1.00 98.56 88 SER A O 1
ATOM 633 N N . ILE A 1 89 ? -12.325 -1.304 13.010 1.00 98.25 89 ILE A N 1
ATOM 634 C CA . ILE A 1 89 ? -12.844 -0.571 14.174 1.00 98.25 89 ILE A CA 1
ATOM 635 C C . ILE A 1 89 ? -14.356 -0.342 14.082 1.00 98.25 89 ILE A C 1
ATOM 637 O O . ILE A 1 89 ? -15.040 -0.478 15.093 1.00 98.25 89 ILE A O 1
ATOM 641 N N . GLU A 1 90 ? -14.900 -0.054 12.897 1.00 98.44 90 GLU A N 1
ATOM 642 C CA . GLU A 1 90 ? -16.350 0.075 12.691 1.00 98.44 90 GLU A CA 1
ATOM 643 C C . GLU A 1 90 ? -17.073 -1.226 13.054 1.00 98.44 90 GLU A C 1
ATOM 645 O O . GLU A 1 90 ? -17.973 -1.226 13.898 1.00 98.44 90 GLU A O 1
ATOM 650 N N . ALA A 1 91 ? -16.597 -2.354 12.518 1.00 98.50 91 ALA A N 1
ATOM 651 C CA . ALA A 1 91 ? -17.140 -3.669 12.834 1.00 98.50 91 ALA A CA 1
ATOM 652 C C . ALA A 1 91 ? -17.015 -4.007 14.332 1.00 98.50 91 ALA A C 1
ATOM 654 O O . ALA A 1 91 ? -17.943 -4.560 14.928 1.00 98.50 91 ALA A O 1
ATOM 655 N N . ALA A 1 92 ? -15.892 -3.652 14.965 1.00 98.25 92 ALA A N 1
ATOM 656 C CA . ALA A 1 92 ? -15.686 -3.857 16.396 1.00 98.25 92 ALA A CA 1
ATOM 657 C C . ALA A 1 92 ? -16.670 -3.030 17.238 1.00 98.25 92 ALA A C 1
ATOM 659 O O . ALA A 1 92 ? -17.261 -3.561 18.179 1.00 98.25 92 ALA A O 1
ATOM 660 N N . VAL A 1 93 ? -16.881 -1.754 16.893 1.00 98.38 93 VAL A N 1
ATOM 661 C CA . VAL A 1 93 ? -17.837 -0.863 17.570 1.00 98.38 93 VAL A CA 1
ATOM 662 C C . VAL A 1 93 ? -19.258 -1.416 17.481 1.00 98.38 93 VAL A C 1
ATOM 664 O O . VAL A 1 93 ? -19.954 -1.469 18.500 1.00 98.38 93 VAL A O 1
ATOM 667 N N . ASP A 1 94 ? -19.682 -1.855 16.298 1.00 98.44 94 ASP A N 1
ATOM 668 C CA . ASP A 1 94 ? -21.009 -2.441 16.101 1.00 98.44 94 ASP A CA 1
ATOM 669 C C . ASP A 1 94 ? -21.171 -3.725 16.916 1.00 98.44 94 ASP A C 1
ATOM 671 O O . ASP A 1 94 ? -22.157 -3.892 17.643 1.00 98.44 94 ASP A O 1
ATOM 675 N N . TYR A 1 95 ? -20.157 -4.594 16.896 1.00 98.56 95 TYR A N 1
ATOM 676 C CA . TYR A 1 95 ? -20.168 -5.839 17.654 1.00 98.56 95 TYR A CA 1
ATOM 677 C C . TYR A 1 95 ? -20.267 -5.612 19.167 1.00 98.56 95 TYR A C 1
ATOM 679 O O . TYR A 1 95 ? -21.093 -6.243 19.833 1.00 98.56 95 TYR A O 1
ATOM 687 N N . VAL A 1 96 ? -19.467 -4.706 19.744 1.00 98.44 96 VAL A N 1
ATOM 688 C CA . VAL A 1 96 ? -19.447 -4.521 21.207 1.00 98.44 96 VAL A CA 1
ATOM 689 C C . VAL A 1 96 ? -20.726 -3.885 21.754 1.00 98.44 96 VAL A C 1
ATOM 691 O O . VAL A 1 96 ? -21.028 -4.052 22.938 1.00 98.44 96 VAL A O 1
ATOM 694 N N . LYS A 1 97 ? -21.485 -3.166 20.917 1.00 98.25 97 LYS A N 1
ATOM 695 C CA . LYS A 1 97 ? -22.781 -2.582 21.292 1.00 98.25 97 LYS A CA 1
ATOM 696 C C . LYS A 1 97 ? -23.871 -3.644 21.419 1.00 98.25 97 LYS A C 1
ATOM 698 O O . LYS A 1 97 ? -24.723 -3.532 22.299 1.00 98.25 97 LYS A O 1
ATOM 703 N N . VAL A 1 98 ? -23.844 -4.672 20.569 1.00 98.12 98 VAL A N 1
ATOM 704 C CA . VAL A 1 98 ? -24.879 -5.721 20.543 1.00 98.12 98 VAL A CA 1
ATOM 705 C C . VAL A 1 98 ? -24.504 -6.946 21.374 1.00 98.12 98 VAL A C 1
ATOM 707 O O . VAL A 1 98 ? -25.373 -7.579 21.979 1.00 98.12 98 VAL A O 1
ATOM 710 N N . ARG A 1 99 ? -23.212 -7.285 21.456 1.00 98.38 99 ARG A N 1
ATOM 711 C CA . ARG A 1 99 ? -22.744 -8.450 22.206 1.00 98.38 99 ARG A CA 1
ATOM 712 C C . ARG A 1 99 ? -22.830 -8.196 23.707 1.00 98.38 99 ARG A C 1
ATOM 714 O O . ARG A 1 99 ? -22.279 -7.222 24.212 1.00 98.38 99 ARG A O 1
ATOM 721 N N . LYS A 1 100 ? -23.450 -9.128 24.436 1.00 98.19 100 LYS A N 1
ATOM 722 C CA . LYS A 1 100 ? -23.564 -9.091 25.901 1.00 98.19 100 LYS A CA 1
ATOM 723 C C . LYS A 1 100 ? -22.757 -10.208 26.564 1.00 98.19 100 LYS A C 1
ATOM 725 O O . LYS A 1 100 ? -22.751 -11.346 26.089 1.00 98.19 100 LYS A O 1
ATOM 730 N N . GLN A 1 101 ? -22.104 -9.884 27.675 1.00 97.94 101 GLN A N 1
ATOM 731 C CA . GLN A 1 101 ? -21.488 -10.820 28.622 1.00 97.94 101 GLN A CA 1
ATOM 732 C C . GLN A 1 101 ? -21.652 -10.270 30.036 1.00 97.94 101 GLN A C 1
ATOM 734 O O . GLN A 1 101 ? -21.695 -9.055 30.220 1.00 97.94 101 GLN A O 1
ATOM 739 N N . PHE A 1 102 ? -21.783 -11.158 31.026 1.00 97.50 102 PHE A N 1
ATOM 740 C CA . PHE A 1 102 ? -22.066 -10.765 32.414 1.00 97.50 102 PHE A CA 1
ATOM 741 C C . PHE A 1 102 ? -23.259 -9.791 32.500 1.00 97.50 102 PHE A C 1
ATOM 743 O O . PHE A 1 102 ? -23.201 -8.750 33.149 1.00 97.50 102 PHE A O 1
ATOM 750 N N . SER A 1 103 ? -24.323 -10.117 31.754 1.00 96.69 103 SER A N 1
ATOM 751 C CA . SER A 1 103 ? -25.599 -9.387 31.695 1.00 96.69 103 SER A CA 1
ATOM 752 C C . SER A 1 103 ? -25.551 -7.938 31.191 1.00 96.69 103 SER A C 1
ATOM 754 O O . SER A 1 103 ? -26.561 -7.242 31.265 1.00 96.69 103 SER A O 1
ATOM 756 N N . LYS A 1 104 ? -24.437 -7.477 30.607 1.00 97.44 104 LYS A N 1
ATOM 757 C CA . LYS A 1 104 ? -24.330 -6.129 30.026 1.00 97.44 104 LYS A CA 1
ATOM 758 C C . LYS A 1 104 ? -23.601 -6.122 28.675 1.00 97.44 104 LYS A C 1
ATOM 760 O O . LYS A 1 104 ? -22.869 -7.069 28.376 1.00 97.44 104 LYS A O 1
ATOM 765 N N . PRO A 1 105 ? -23.816 -5.105 27.820 1.00 98.25 105 PRO A N 1
ATOM 766 C CA . PRO A 1 105 ? -23.083 -4.970 26.562 1.00 98.25 105 PRO A CA 1
ATOM 767 C C . PRO A 1 105 ? -21.573 -4.866 26.788 1.00 98.25 105 PRO A C 1
ATOM 769 O O . PRO A 1 105 ? -21.140 -4.248 27.765 1.00 98.25 105 PRO A O 1
ATOM 772 N N . LEU A 1 106 ? -20.768 -5.408 25.871 1.00 98.50 106 LEU A N 1
ATOM 773 C CA . LEU A 1 106 ? -19.307 -5.289 25.936 1.00 98.50 106 LEU A CA 1
ATOM 774 C C . LEU A 1 106 ? -18.851 -3.819 25.918 1.00 98.50 106 LEU A C 1
ATOM 776 O O . LEU A 1 106 ? -17.883 -3.463 26.582 1.00 98.50 106 LEU A O 1
ATOM 780 N N . SER A 1 107 ? -19.599 -2.939 25.250 1.00 98.19 107 SER A N 1
ATOM 781 C CA . SER A 1 107 ? -19.341 -1.494 25.231 1.00 98.19 107 SER A CA 1
ATOM 782 C C . SER A 1 107 ? -19.445 -0.805 26.600 1.00 98.19 107 SER A C 1
ATOM 784 O O . SER A 1 107 ? -18.969 0.318 26.744 1.00 98.19 107 SER A O 1
ATOM 786 N N . SER A 1 108 ? -20.045 -1.445 27.611 1.00 98.00 108 SER A N 1
ATOM 787 C CA . SER A 1 108 ? -20.163 -0.895 28.973 1.00 98.00 108 SER A CA 1
ATOM 788 C C . SER A 1 108 ? -18.948 -1.174 29.868 1.00 98.00 108 SER A C 1
ATOM 790 O O . SER A 1 108 ? -18.881 -0.672 30.990 1.00 98.00 108 SER A O 1
ATOM 792 N N . PHE A 1 109 ? -17.997 -1.996 29.416 1.00 98.38 109 PHE A N 1
ATOM 793 C CA . PHE A 1 109 ? -16.776 -2.279 30.165 1.00 98.38 109 PHE A CA 1
ATOM 794 C C . PHE A 1 109 ? -15.697 -1.251 29.813 1.00 98.38 109 PHE A C 1
ATOM 796 O O . PHE A 1 109 ? -15.343 -1.088 28.646 1.00 98.38 109 PHE A O 1
ATOM 803 N N . GLN A 1 110 ? -15.125 -0.602 30.829 1.00 98.25 110 GLN A N 1
ATOM 804 C CA . GLN A 1 110 ? -14.119 0.451 30.650 1.00 98.25 110 GLN A CA 1
ATOM 805 C C . GLN A 1 110 ? -12.898 -0.019 29.843 1.00 98.25 110 GLN A C 1
ATOM 807 O O . GLN A 1 110 ? -12.448 0.689 28.950 1.00 98.25 110 GLN A O 1
ATOM 812 N N . ASN A 1 111 ? -12.409 -1.241 30.082 1.00 97.69 111 ASN A N 1
ATOM 813 C CA . ASN A 1 111 ? -11.280 -1.793 29.327 1.00 97.69 111 ASN A CA 1
ATOM 814 C C . ASN A 1 111 ? -11.575 -1.895 27.815 1.00 97.69 111 ASN A C 1
ATOM 816 O O . ASN A 1 111 ? -10.732 -1.575 26.983 1.00 97.69 111 ASN A O 1
ATOM 820 N N . THR A 1 112 ? -12.800 -2.284 27.445 1.00 98.06 112 THR A N 1
ATOM 821 C CA . THR A 1 112 ? -13.232 -2.312 26.039 1.00 98.06 112 THR A CA 1
ATOM 822 C C . THR A 1 112 ? -13.278 -0.905 25.448 1.00 98.06 112 THR A C 1
ATOM 824 O O . THR A 1 112 ? -12.827 -0.701 24.325 1.00 98.06 112 THR A O 1
ATOM 827 N N . GLN A 1 113 ? -13.772 0.077 26.206 1.00 98.38 113 GLN A N 1
ATOM 828 C CA . GLN A 1 113 ? -13.797 1.478 25.774 1.00 98.38 113 GLN A CA 1
ATOM 829 C C . GLN A 1 113 ? -12.382 2.034 25.561 1.00 98.38 113 GLN A C 1
ATOM 831 O O . GLN A 1 113 ? -12.144 2.693 24.553 1.00 98.38 113 GLN A O 1
ATOM 836 N N . PHE A 1 114 ? -11.435 1.724 26.453 1.00 98.44 114 PHE A N 1
ATOM 837 C CA . PHE A 1 114 ? -10.032 2.130 26.314 1.00 98.44 114 PHE A CA 1
ATOM 838 C C . PHE A 1 114 ? -9.397 1.548 25.057 1.00 98.44 114 PHE A C 1
ATOM 840 O O . PHE A 1 114 ? -8.776 2.283 24.292 1.00 98.44 114 PHE A O 1
ATOM 847 N N . ARG A 1 115 ? -9.625 0.258 24.784 1.00 98.12 115 ARG A N 1
ATOM 848 C CA . ARG A 1 115 ? -9.100 -0.363 23.567 1.00 98.12 115 ARG A CA 1
ATOM 849 C C . ARG A 1 115 ? -9.662 0.283 22.299 1.00 98.12 115 ARG A C 1
ATOM 851 O O . ARG A 1 115 ? -8.911 0.545 21.365 1.00 98.12 115 ARG A O 1
ATOM 858 N N . LEU A 1 116 ? -10.962 0.578 22.269 1.00 98.31 116 LEU A N 1
ATOM 859 C CA . LEU A 1 116 ? -11.581 1.272 21.135 1.00 98.31 116 LEU A CA 1
ATOM 860 C C . LEU A 1 116 ? -11.062 2.707 20.977 1.00 98.31 116 LEU A C 1
ATOM 862 O O . LEU A 1 116 ? -10.879 3.162 19.850 1.00 98.31 116 LEU A O 1
ATOM 866 N N . ALA A 1 117 ? -10.794 3.406 22.082 1.00 98.50 117 ALA A N 1
ATOM 867 C CA . ALA A 1 117 ? -10.201 4.739 22.052 1.00 98.50 117 ALA A CA 1
ATOM 868 C C . ALA A 1 117 ? -8.773 4.719 21.476 1.00 98.50 117 ALA A C 1
ATOM 870 O O . ALA A 1 117 ? -8.453 5.547 20.621 1.00 98.50 117 ALA A O 1
ATOM 871 N N . GLU A 1 118 ? -7.940 3.747 21.867 1.00 98.38 118 GLU A N 1
ATOM 872 C CA . GLU A 1 118 ? -6.620 3.513 21.260 1.00 98.38 118 GLU A CA 1
ATOM 873 C C . GLU A 1 118 ? -6.733 3.253 19.757 1.00 98.38 118 GLU A C 1
ATOM 875 O O . GLU A 1 118 ? -6.111 3.952 18.960 1.00 98.38 118 GLU A O 1
ATOM 880 N N . MET A 1 119 ? -7.573 2.292 19.357 1.00 98.56 119 MET A N 1
ATOM 881 C CA . MET A 1 119 ? -7.771 1.952 17.946 1.00 98.56 119 MET A CA 1
ATOM 882 C C . MET A 1 119 ? -8.207 3.177 17.132 1.00 98.56 119 MET A C 1
ATOM 884 O O . MET A 1 119 ? -7.674 3.428 16.052 1.00 98.56 119 MET A O 1
ATOM 888 N N . GLY A 1 120 ? -9.152 3.965 17.655 1.00 98.56 120 GLY A N 1
ATOM 889 C CA . GLY A 1 120 ? -9.637 5.175 16.992 1.00 98.56 120 GLY A CA 1
ATOM 890 C C . GLY A 1 120 ? -8.544 6.230 16.844 1.00 98.56 120 GLY A C 1
ATOM 891 O O . GLY A 1 120 ? -8.407 6.829 15.776 1.00 98.56 120 GLY A O 1
ATOM 892 N N . THR A 1 121 ? -7.727 6.408 17.883 1.00 98.75 121 THR A N 1
ATOM 893 C CA . THR A 1 121 ? -6.579 7.325 17.868 1.00 98.75 121 THR A CA 1
ATOM 894 C C . THR A 1 121 ? -5.574 6.921 16.792 1.00 98.75 121 THR A C 1
ATOM 896 O O . THR A 1 121 ? -5.184 7.753 15.972 1.00 98.75 121 THR A O 1
ATOM 899 N N . GLU A 1 122 ? -5.214 5.637 16.727 1.00 98.56 122 GLU A N 1
ATOM 900 C CA . GLU A 1 122 ? -4.249 5.113 15.756 1.00 98.56 122 GLU A CA 1
ATOM 901 C C . GLU A 1 122 ? -4.739 5.241 14.308 1.00 98.56 122 GLU A C 1
ATOM 903 O O . GLU A 1 122 ? -3.968 5.598 13.411 1.00 98.56 122 GLU A O 1
ATOM 908 N N . VAL A 1 123 ? -6.033 5.017 14.063 1.00 98.69 123 VAL A N 1
ATOM 909 C CA . VAL A 1 123 ? -6.642 5.198 12.736 1.00 98.69 123 VAL A CA 1
ATOM 910 C C . VAL A 1 123 ? -6.638 6.669 12.314 1.00 98.69 123 VAL A C 1
ATOM 912 O O . VAL A 1 123 ? -6.306 6.980 11.166 1.00 98.69 123 VAL A O 1
ATOM 915 N N . VAL A 1 124 ? -6.965 7.595 13.221 1.00 98.75 124 VAL A N 1
ATOM 916 C CA . VAL A 1 124 ? -6.927 9.038 12.930 1.00 98.75 124 VAL A CA 1
ATOM 917 C C . VAL A 1 124 ? -5.493 9.501 12.666 1.00 98.75 124 VAL A C 1
ATOM 919 O O . VAL A 1 124 ? -5.251 10.145 11.643 1.00 98.75 124 VAL A O 1
ATOM 922 N N . ALA A 1 125 ? -4.534 9.126 13.516 1.00 98.81 125 ALA A N 1
ATOM 923 C CA . ALA A 1 125 ? -3.121 9.455 13.328 1.00 98.81 125 ALA A CA 1
ATOM 924 C C . ALA A 1 125 ? -2.585 8.905 11.994 1.00 98.81 125 ALA A C 1
ATOM 926 O O . ALA A 1 125 ? -1.973 9.634 11.210 1.00 98.81 125 ALA A O 1
ATOM 927 N N . SER A 1 126 ? -2.901 7.644 11.684 1.00 98.75 126 SER A N 1
ATOM 928 C CA . SER A 1 126 ? -2.528 6.998 10.422 1.00 98.75 126 SER A CA 1
ATOM 929 C C . SER A 1 126 ? -3.098 7.728 9.203 1.00 98.75 126 SER A C 1
ATOM 931 O O . SER A 1 126 ? -2.396 7.934 8.210 1.00 98.75 126 SER A O 1
ATOM 933 N N . ARG A 1 127 ? -4.361 8.171 9.278 1.00 98.81 127 ARG A N 1
ATOM 934 C CA . ARG A 1 127 ? -5.012 8.949 8.216 1.00 98.81 127 ARG A CA 1
ATOM 935 C C . ARG A 1 127 ? -4.319 10.280 7.966 1.00 98.81 127 ARG A C 1
ATOM 937 O O . ARG A 1 127 ? -4.142 10.652 6.807 1.00 98.81 127 ARG A O 1
ATOM 944 N N . LEU A 1 128 ? -3.951 10.994 9.025 1.00 98.81 128 LEU A N 1
ATOM 945 C CA . LEU A 1 128 ? -3.243 12.265 8.900 1.00 98.81 128 LEU A CA 1
ATOM 946 C C . LEU A 1 128 ? -1.873 12.058 8.255 1.00 98.81 128 LEU A C 1
ATOM 948 O O . LEU A 1 128 ? -1.534 12.755 7.302 1.00 98.81 128 LEU A O 1
ATOM 952 N N . LEU A 1 129 ? -1.126 11.048 8.702 1.00 98.56 129 LEU A N 1
ATOM 953 C CA . LEU A 1 129 ? 0.226 10.801 8.215 1.00 98.56 129 LEU A CA 1
ATOM 954 C C . LEU A 1 129 ? 0.258 10.386 6.736 1.00 98.56 129 LEU A C 1
ATOM 956 O O . LEU A 1 129 ? 1.071 10.908 5.972 1.00 98.56 129 LEU A O 1
ATOM 960 N N . VAL A 1 130 ? -0.645 9.494 6.303 1.00 98.62 130 VAL A N 1
ATOM 961 C CA . VAL A 1 130 ? -0.699 9.075 4.891 1.00 98.62 130 VAL A CA 1
ATOM 962 C C . VAL A 1 130 ? -1.131 10.216 3.971 1.00 98.62 130 VAL A C 1
ATOM 964 O O . VAL A 1 130 ? -0.575 10.365 2.886 1.00 98.62 130 VAL A O 1
ATOM 967 N N . ARG A 1 131 ? -2.076 11.060 4.411 1.00 98.69 131 ARG A N 1
ATOM 968 C CA . ARG A 1 131 ? -2.528 12.224 3.634 1.00 98.69 131 ARG A CA 1
ATOM 969 C C . ARG A 1 131 ? -1.461 13.309 3.564 1.00 98.69 131 ARG A C 1
ATOM 971 O O . ARG A 1 131 ? -1.275 13.880 2.499 1.00 98.69 131 ARG A O 1
ATOM 978 N N . ASN A 1 132 ? -0.721 13.534 4.648 1.00 98.62 132 ASN A N 1
ATOM 979 C CA . ASN A 1 132 ? 0.414 14.452 4.653 1.00 98.62 132 ASN A CA 1
ATOM 980 C C . ASN A 1 132 ? 1.503 14.010 3.661 1.00 98.62 132 ASN A C 1
ATOM 982 O O . ASN A 1 132 ? 1.988 14.816 2.875 1.00 98.62 132 ASN A O 1
ATOM 986 N N . ALA A 1 133 ? 1.847 12.718 3.639 1.00 98.50 133 ALA A N 1
ATOM 987 C CA . ALA A 1 133 ? 2.800 12.189 2.663 1.00 98.50 133 ALA A CA 1
ATOM 988 C C . ALA A 1 133 ? 2.283 12.278 1.216 1.00 98.50 133 ALA A C 1
ATOM 990 O O . ALA A 1 133 ? 3.063 12.552 0.307 1.00 98.50 133 ALA A O 1
ATOM 991 N N . ALA A 1 134 ? 0.981 12.067 1.001 1.00 98.50 134 ALA A N 1
ATOM 992 C CA . ALA A 1 134 ? 0.363 12.221 -0.313 1.00 98.50 134 ALA A CA 1
ATOM 993 C C . ALA A 1 134 ? 0.405 13.672 -0.809 1.00 98.50 134 ALA A C 1
ATOM 995 O O . ALA A 1 134 ? 0.760 13.894 -1.962 1.00 98.50 134 ALA A O 1
ATOM 996 N N . GLN A 1 135 ? 0.102 14.637 0.064 1.00 98.62 135 GLN A N 1
ATOM 997 C CA . GLN A 1 135 ? 0.196 16.062 -0.248 1.00 98.62 135 GLN A CA 1
ATOM 998 C C . GLN A 1 135 ? 1.639 16.453 -0.581 1.00 98.62 135 GLN A C 1
ATOM 1000 O O . GLN A 1 135 ? 1.894 17.016 -1.637 1.00 98.62 135 GLN A O 1
ATOM 1005 N N . ALA A 1 136 ? 2.598 16.044 0.256 1.00 98.12 136 ALA A N 1
ATOM 1006 C CA . ALA A 1 136 ? 4.016 16.282 0.007 1.00 98.12 136 ALA A CA 1
ATOM 1007 C C . ALA A 1 136 ? 4.467 15.754 -1.367 1.00 98.12 136 ALA A C 1
ATOM 1009 O O . ALA A 1 136 ? 5.167 16.458 -2.088 1.00 98.12 136 ALA A O 1
ATOM 1010 N N . LEU A 1 137 ? 4.016 14.551 -1.754 1.00 97.12 137 LEU A N 1
ATOM 1011 C CA . LEU A 1 137 ? 4.310 13.983 -3.072 1.00 97.12 137 LEU A CA 1
ATOM 1012 C C . LEU A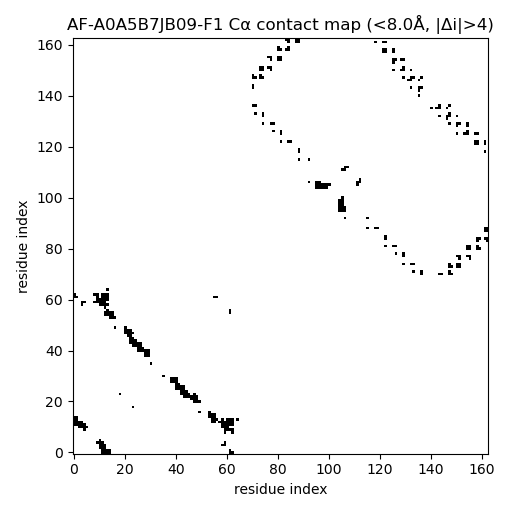 1 137 ? 3.691 14.789 -4.223 1.00 97.12 137 LEU A C 1
ATOM 1014 O O . LEU A 1 137 ? 4.311 14.888 -5.278 1.00 97.12 137 LEU A O 1
ATOM 1018 N N . GLN A 1 138 ? 2.481 15.321 -4.051 1.00 97.62 138 GLN A N 1
ATOM 1019 C CA . GLN A 1 138 ? 1.820 16.145 -5.070 1.00 97.62 138 GLN A CA 1
ATOM 1020 C C . GLN A 1 138 ? 2.513 17.497 -5.252 1.00 97.62 138 GLN A C 1
ATOM 1022 O O . GLN A 1 138 ? 2.636 17.962 -6.382 1.00 97.62 138 GLN A O 1
ATOM 1027 N N . ASP A 1 139 ? 3.007 18.075 -4.160 1.00 97.69 139 ASP A N 1
ATOM 1028 C CA . ASP A 1 139 ? 3.642 19.396 -4.141 1.00 97.69 139 ASP A CA 1
ATOM 1029 C C . ASP A 1 139 ? 5.150 19.354 -4.451 1.00 97.69 139 ASP A C 1
ATOM 1031 O O . ASP A 1 139 ? 5.824 20.377 -4.356 1.00 97.69 139 ASP A O 1
ATOM 1035 N N . ASP A 1 140 ? 5.696 18.177 -4.786 1.00 95.62 140 ASP A N 1
ATOM 1036 C CA . ASP A 1 140 ? 7.139 17.929 -4.958 1.00 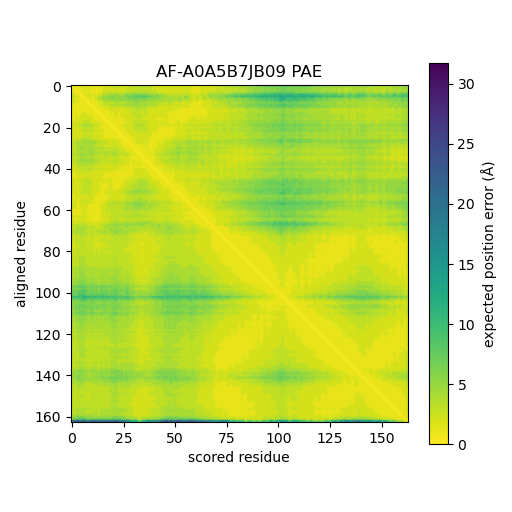95.62 140 ASP A CA 1
ATOM 1037 C C . ASP A 1 140 ? 7.975 18.434 -3.765 1.00 95.62 140 ASP A C 1
ATOM 1039 O O . ASP A 1 140 ? 9.054 19.013 -3.901 1.00 95.62 140 ASP A O 1
ATOM 1043 N N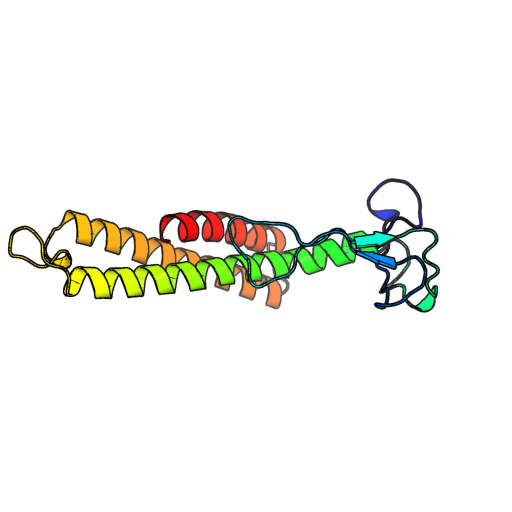 . HIS A 1 141 ? 7.456 18.228 -2.550 1.00 97.06 141 HIS A N 1
ATOM 1044 C CA . HIS A 1 141 ? 8.089 18.708 -1.328 1.00 97.06 141 HIS A CA 1
ATOM 1045 C C . HIS A 1 141 ? 9.488 18.078 -1.154 1.00 97.06 141 HIS A C 1
ATOM 1047 O O . HIS A 1 141 ? 9.624 16.862 -1.349 1.00 97.06 141 HIS A O 1
ATOM 1053 N N . PRO A 1 142 ? 10.519 18.822 -0.699 1.00 96.81 142 PRO A N 1
ATOM 1054 C CA . PRO A 1 142 ? 11.885 18.298 -0.548 1.00 96.81 14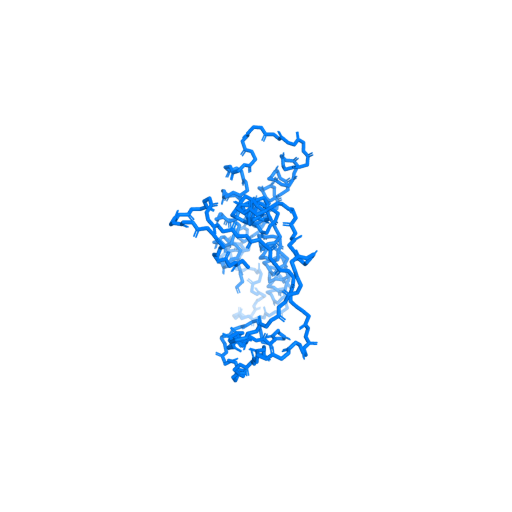2 PRO A CA 1
ATOM 1055 C C . PRO A 1 142 ? 11.975 17.008 0.284 1.00 96.81 142 PRO A C 1
ATOM 1057 O O . PRO A 1 142 ? 12.708 16.080 -0.056 1.00 96.81 142 PRO A O 1
ATOM 1060 N N . ASP A 1 143 ? 11.156 16.907 1.334 1.00 97.12 143 ASP A N 1
ATOM 1061 C CA . ASP A 1 143 ? 11.117 15.745 2.234 1.00 97.12 143 ASP A CA 1
ATOM 1062 C C . ASP A 1 143 ? 10.189 14.603 1.782 1.00 97.12 143 ASP A C 1
ATOM 1064 O O . ASP A 1 143 ? 9.962 13.652 2.535 1.00 97.12 143 ASP A O 1
ATOM 1068 N N . THR A 1 144 ? 9.646 14.647 0.562 1.00 96.38 144 THR A N 1
ATOM 1069 C CA . THR A 1 144 ? 8.658 13.671 0.060 1.00 96.38 144 THR A CA 1
ATOM 1070 C C . THR A 1 144 ? 9.087 12.222 0.280 1.00 96.38 144 THR A C 1
ATOM 1072 O O . THR A 1 144 ? 8.295 11.392 0.729 1.00 96.38 144 THR A O 1
ATOM 1075 N N . VAL A 1 145 ? 10.352 11.896 -0.001 1.00 96.31 145 VAL A N 1
ATOM 1076 C CA . VAL A 1 145 ? 10.871 10.526 0.138 1.00 96.31 145 VAL A CA 1
ATOM 1077 C C . VAL A 1 145 ? 10.828 10.059 1.595 1.00 96.31 145 VAL A C 1
ATOM 1079 O O . VAL A 1 145 ? 10.433 8.917 1.871 1.00 96.31 145 VAL A O 1
ATOM 1082 N N . ALA A 1 146 ? 11.216 10.932 2.527 1.00 98.06 146 ALA A N 1
ATOM 1083 C CA . ALA A 1 146 ? 11.204 10.642 3.954 1.00 98.06 146 ALA A CA 1
ATOM 1084 C C . ALA A 1 146 ? 9.762 10.490 4.453 1.00 98.06 146 ALA A C 1
ATOM 1086 O O . ALA A 1 146 ? 9.430 9.466 5.052 1.00 98.06 146 ALA A O 1
ATOM 1087 N N . LEU A 1 147 ? 8.883 11.432 4.103 1.00 98.31 147 LEU A N 1
ATOM 1088 C CA . LEU A 1 147 ? 7.473 11.422 4.496 1.00 98.31 147 LEU A CA 1
ATOM 1089 C C . LEU A 1 147 ? 6.730 10.187 3.971 1.00 98.31 147 LEU A C 1
ATOM 1091 O O . LEU A 1 147 ? 6.034 9.527 4.740 1.00 98.31 147 LEU A O 1
ATOM 1095 N N . CYS A 1 148 ? 6.933 9.794 2.709 1.00 98.19 148 CYS A N 1
ATOM 1096 C CA . CYS A 1 148 ? 6.357 8.563 2.152 1.00 98.19 148 CYS A CA 1
ATOM 1097 C C . CYS A 1 148 ? 6.838 7.310 2.900 1.00 98.19 148 CYS A C 1
ATOM 1099 O O . CYS A 1 148 ? 6.071 6.368 3.112 1.00 98.19 148 CYS A O 1
ATOM 1101 N N . SER A 1 149 ? 8.115 7.280 3.291 1.00 98.19 149 SER A N 1
ATOM 1102 C CA . SER A 1 149 ? 8.705 6.148 4.013 1.00 98.19 149 SER A CA 1
ATOM 1103 C C . SER A 1 149 ? 8.167 6.051 5.442 1.00 98.19 149 SER A C 1
ATOM 1105 O O . SER A 1 149 ? 7.755 4.969 5.863 1.00 98.19 149 SER A O 1
ATOM 1107 N N . MET A 1 150 ? 8.109 7.180 6.155 1.00 98.62 150 MET A N 1
ATOM 1108 C CA . MET A 1 150 ? 7.553 7.280 7.507 1.00 98.62 150 MET A CA 1
ATOM 1109 C C . MET A 1 150 ? 6.066 6.929 7.522 1.00 98.62 150 MET A C 1
ATOM 1111 O O . MET A 1 150 ? 5.645 6.115 8.342 1.00 98.62 150 MET A O 1
ATOM 1115 N N . ALA A 1 151 ? 5.292 7.473 6.576 1.00 98.62 151 ALA A N 1
ATOM 1116 C CA . ALA A 1 151 ? 3.878 7.160 6.430 1.00 98.62 151 ALA A CA 1
ATOM 1117 C C . ALA A 1 151 ? 3.663 5.668 6.204 1.00 98.62 151 ALA A C 1
ATOM 1119 O O . ALA A 1 151 ? 2.898 5.052 6.941 1.00 98.62 151 ALA A O 1
ATOM 1120 N N . LYS A 1 152 ? 4.379 5.052 5.253 1.00 98.75 152 LYS A N 1
ATOM 1121 C CA . LYS A 1 152 ? 4.262 3.607 5.034 1.00 98.75 152 LYS A CA 1
ATOM 1122 C C . LYS A 1 152 ? 4.586 2.833 6.299 1.00 98.75 152 LYS A C 1
ATOM 1124 O O . LYS A 1 152 ? 3.804 1.965 6.660 1.00 98.75 152 LYS A O 1
ATOM 1129 N N . TYR A 1 153 ? 5.720 3.109 6.941 1.00 98.69 153 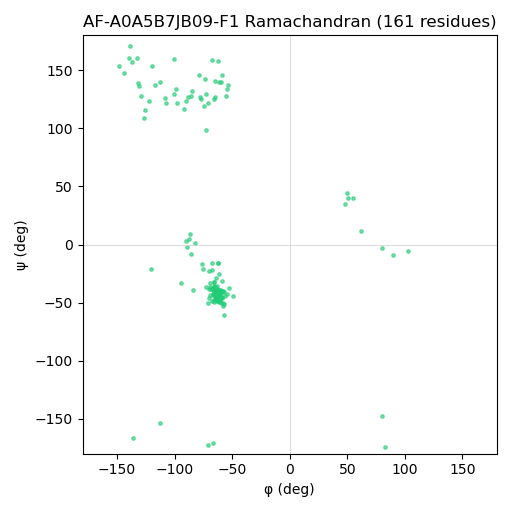TYR A N 1
ATOM 1130 C CA . TYR A 1 153 ? 6.144 2.383 8.138 1.00 98.69 153 TYR A CA 1
ATOM 1131 C C . TYR A 1 153 ? 5.089 2.467 9.246 1.00 98.69 153 TYR A C 1
ATOM 1133 O O . TYR A 1 153 ? 4.519 1.447 9.624 1.00 98.69 153 TYR A O 1
ATOM 1141 N N . PHE A 1 154 ? 4.776 3.681 9.699 1.00 98.75 154 PHE A N 1
ATOM 1142 C CA . PHE A 1 154 ? 3.869 3.900 10.819 1.00 98.75 154 PHE A CA 1
ATOM 1143 C C . PHE A 1 154 ? 2.471 3.351 10.530 1.00 98.75 154 PHE A C 1
ATOM 1145 O O . PHE A 1 154 ? 1.936 2.579 11.321 1.00 98.75 154 PHE A O 1
ATOM 1152 N N . VAL A 1 155 ? 1.899 3.685 9.369 1.00 98.75 155 VAL A N 1
ATOM 1153 C CA . VAL A 1 155 ? 0.524 3.300 9.031 1.00 98.75 155 VAL A CA 1
ATOM 1154 C C . VAL A 1 155 ? 0.400 1.788 8.913 1.00 98.75 155 VAL A C 1
ATOM 1156 O O . VAL A 1 155 ? -0.543 1.229 9.466 1.00 98.75 155 VAL A O 1
ATOM 1159 N N . THR A 1 156 ? 1.339 1.098 8.248 1.00 98.62 156 THR A N 1
ATOM 1160 C CA . THR A 1 156 ? 1.236 -0.365 8.120 1.00 98.62 156 THR A CA 1
ATOM 1161 C C . THR A 1 156 ? 1.377 -1.075 9.464 1.00 98.62 156 THR A C 1
ATOM 1163 O O . THR A 1 156 ? 0.670 -2.050 9.693 1.00 98.62 156 THR A O 1
ATOM 1166 N N . GLU A 1 157 ? 2.217 -0.565 10.369 1.00 98.44 157 GLU A N 1
ATOM 1167 C CA . GLU A 1 157 ? 2.386 -1.139 11.709 1.00 98.44 157 GLU A CA 1
ATOM 1168 C C . GLU A 1 157 ? 1.162 -0.896 12.596 1.00 98.44 157 GLU A C 1
ATOM 1170 O O . GLU A 1 157 ? 0.636 -1.822 13.207 1.00 98.44 157 GLU A O 1
ATOM 1175 N N . ARG A 1 158 ? 0.684 0.350 12.676 1.00 98.50 158 ARG A N 1
ATOM 1176 C CA . ARG A 1 158 ? -0.446 0.711 13.544 1.00 98.50 158 ARG A CA 1
ATOM 1177 C C . ARG A 1 158 ? -1.758 0.114 13.056 1.00 98.50 158 ARG A C 1
ATOM 1179 O O . ARG A 1 158 ? -2.497 -0.454 13.851 1.00 98.50 158 ARG A O 1
ATOM 1186 N N . CYS A 1 159 ? -2.019 0.157 11.751 1.00 98.44 159 CYS A N 1
ATOM 1187 C CA . CYS A 1 159 ? -3.241 -0.412 11.187 1.00 98.44 159 CYS A CA 1
ATOM 1188 C C . CYS A 1 159 ? -3.301 -1.937 11.339 1.00 98.44 159 CYS A C 1
ATOM 1190 O O . CYS A 1 159 ? -4.388 -2.475 11.525 1.00 98.44 159 CYS A O 1
ATOM 1192 N N . PHE A 1 160 ? -2.157 -2.632 11.309 1.00 98.25 160 PHE A N 1
ATOM 1193 C CA . PHE A 1 160 ? -2.118 -4.067 11.596 1.00 98.25 160 PHE A CA 1
ATOM 1194 C C . PHE A 1 160 ? -2.498 -4.387 13.049 1.00 98.25 160 PHE A C 1
ATOM 1196 O O . PHE A 1 160 ? -3.114 -5.410 13.285 1.00 98.25 160 PHE A O 1
ATOM 1203 N N . GLN A 1 161 ? -2.187 -3.516 14.015 1.00 96.69 161 GLN A N 1
ATOM 1204 C CA . GLN A 1 161 ? -2.575 -3.709 15.423 1.00 96.69 161 GLN A CA 1
ATOM 1205 C C . GLN A 1 161 ? -4.059 -3.410 15.700 1.00 96.69 161 GLN A C 1
ATOM 1207 O O . GLN A 1 161 ? -4.570 -3.765 16.765 1.00 96.69 161 GLN A O 1
ATOM 1212 N N . VAL A 1 162 ? -4.732 -2.703 14.787 1.00 95.38 162 VAL A N 1
ATOM 1213 C CA . VAL A 1 162 ? -6.171 -2.404 14.867 1.00 95.38 162 VAL A CA 1
ATOM 1214 C C . VAL A 1 162 ? -7.008 -3.555 14.308 1.00 95.38 162 VAL A C 1
ATOM 1216 O O . VAL A 1 162 ? -8.080 -3.828 14.846 1.00 95.38 162 VAL A O 1
ATOM 1219 N N . GLY A 1 163 ? -6.554 -4.180 13.216 1.00 73.69 163 GLY A N 1
ATOM 1220 C CA . GLY A 1 163 ? -7.226 -5.323 12.588 1.00 73.69 163 GLY A CA 1
ATOM 1221 C C . GLY A 1 163 ? -7.000 -6.626 13.334 1.00 73.69 163 GLY A C 1
ATOM 1222 O O . GLY A 1 163 ? -7.974 -7.406 13.394 1.00 73.69 163 GLY A O 1
#

Nearest PDB structures (foldseek):
  1rx0-assembly1_C  TM=9.987E-01  e=1.292E-16  Homo sapiens
  7p9x-assembly3_D  TM=9.781E-01  e=6.527E-11  Geobacter metallireducens GS-15
  8i4p-assembly1_A  TM=9.779E-01  e=2.035E-10  Thermobifida fusca YX
  5lnx-assembly1_D  TM=8.859E-01  e=2.945E-11  Bacillus subtilis subsp. subtilis str. 168
  3pfd-assembly5_D  TM=8.495E-01  e=1.120E-09  Mycolicibacterium thermoresistibile

Mean predicted aligned error: 3.24 Å

InterPro domains:
  IPR009075 Acyl-CoA dehydrogenase/oxidase, C-terminal [PF00441] (60-162)
  IPR009100 Acyl-CoA dehydrogenase/oxidase, N-terminal and middle domain superfamily [SSF56645] (2-73)
  IPR036250 Acyl-CoA dehydrogenase-like, C-terminal [SSF47203] (59-162)
  IPR046373 Acyl-CoA oxidase/dehydrogenase, middle domain superfamily [G3DSA:2.40.110.10] (1-65)
  IPR052547 Mitochondrial Isobutyryl-CoA Dehydrogenase [PTHR43831] (1-162)

Organism: Portunus trituberculatus (NCBI:txid210409)

pLDDT: mean 97.61, std 2.3, range [73.69, 98.81]

Sequence (163 aa):
MCRTGGQGPKGISCVLVEKGTPGLSFGKKEKKVGWNSQPTRMVIFEDCRVPASNIIGSEGQGFNIAMKGLNGGRINIASCSLGAAQASIEAAVDYVKVRKQFSKPLSSFQNTQFRLAEMGTEVVASRLLVRNAAQALQDDHPDTVALCSMAKYFVTERCFQVG

Secondary structure (DSSP, 8-state):
-EE-SSSSGGGEE-B---TT-TTEEE-PPPP-SS-TTS----EEESS----GGGBSSSTT-HHHHHHHHHHHHHHHHHHHHHHHHHHHHHHHHHHHHH-EETTEEGGGSHHHHHHHHHHHHHHHHHHHHHHHHHHHHHTT-TTHHHHHHHHHHHHHHHHHHH-